Protein AF-A0A955WCS5-F1 (afdb_monomer_lite)

Secondary structure (DSSP, 8-state):
-EEEEEEETTS-SEE-SSSS-EE-SSSEEEEEEEEE--TTS---EEEEEETTEEEEEEE-GGGS-S-TT---GGGGEEEEEEEEEE---SSEEEEEEEESPPPPP--TT-SSSPPP-PPPPPPTTHHHHSTT----EEPPPEEEESSSSSS-----PPPP-

Sequence (161 aa):
FVWIEVCDEAGTNCRNPSKTPLTITTDNVQVNVYVAAPPWVPVDELRVRLGGEIVARIDLTGSNPADPFSTSMGDVVRYEMTVNVTGVMADSFVTAEAGFVLPTLVDANANGVIDPVALPTAPEPFTSLVRGASPIGFVNPVFLDRDGNAQYDPPGMPLPL

pLDDT: mean 90.02, std 9.56, range [37.25, 98.25]

Foldseek 3Di:
DKFKWKAEPVNPFIDGFDQFADEYAAQKIKIWMWAFAQLQADWQWKFKDKQRHTQDIDGQNVQRDPDNPDPDPVNGTRDTDIDMGGRNPAKIKMKMKIFDDDDDFDPPVPPPDTDDDDDDDDDPPNCVVDPPDTDMDIGHIHIYHHVRPRHGDRPDDDDDD

Radius of gyration: 17.91 Å; chains: 1; bounding box: 39×48×45 Å

Structure (mmCIF, N/CA/C/O backbone):
data_AF-A0A955WCS5-F1
#
_entry.id   AF-A0A955WCS5-F1
#
loop_
_atom_site.group_PDB
_atom_site.id
_atom_site.type_symbol
_atom_site.label_atom_id
_atom_site.label_alt_id
_atom_site.label_comp_id
_atom_site.label_asym_id
_atom_site.label_entity_id
_atom_site.label_seq_id
_atom_site.pdbx_PDB_ins_code
_atom_site.Cartn_x
_atom_site.Cartn_y
_atom_site.Cartn_z
_atom_site.occupancy
_atom_site.B_iso_or_equiv
_atom_site.auth_seq_id
_atom_site.auth_comp_id
_atom_site.auth_asym_id
_atom_site.auth_atom_id
_atom_site.pdbx_PDB_model_num
ATOM 1 N N . PHE A 1 1 ? 8.499 4.930 -1.627 1.00 83.31 1 PHE A N 1
ATOM 2 C CA . PHE A 1 1 ? 8.128 3.600 -2.131 1.00 83.31 1 PHE A CA 1
ATOM 3 C C . PHE A 1 1 ? 6.661 3.387 -1.856 1.00 83.31 1 PHE A C 1
ATOM 5 O O . PHE A 1 1 ? 5.884 3.628 -2.758 1.00 83.31 1 PHE A O 1
ATOM 12 N N . VAL A 1 2 ? 6.254 3.109 -0.621 1.00 95.75 2 VAL A N 1
ATOM 13 C CA . VAL A 1 2 ? 4.844 3.136 -0.218 1.00 95.75 2 VAL A CA 1
ATOM 14 C C . VAL A 1 2 ? 4.742 3.727 1.188 1.00 95.75 2 VAL A C 1
ATOM 16 O O . VAL A 1 2 ? 5.656 3.546 1.990 1.00 95.75 2 VAL A O 1
ATOM 19 N N . TRP A 1 3 ? 3.673 4.468 1.449 1.00 96.19 3 TRP A N 1
ATOM 20 C CA . TRP A 1 3 ? 3.276 5.009 2.744 1.00 96.19 3 TRP A CA 1
ATOM 21 C C . TRP A 1 3 ? 1.783 4.798 2.911 1.00 96.19 3 TRP A C 1
ATOM 23 O O . TRP A 1 3 ? 1.038 4.850 1.931 1.00 96.19 3 TRP A O 1
ATOM 33 N N . ILE A 1 4 ? 1.371 4.573 4.154 1.00 97.81 4 ILE A N 1
ATOM 34 C CA . ILE A 1 4 ? -0.037 4.487 4.505 1.00 97.81 4 ILE A CA 1
ATOM 35 C C . ILE A 1 4 ? -0.350 5.367 5.705 1.00 97.81 4 ILE A C 1
ATOM 37 O O . ILE A 1 4 ? 0.469 5.557 6.609 1.00 97.81 4 ILE A O 1
ATOM 41 N N . GLU A 1 5 ? -1.575 5.849 5.714 1.00 98.19 5 GLU A N 1
ATOM 42 C CA . GLU A 1 5 ? -2.285 6.326 6.884 1.00 98.19 5 GLU A CA 1
ATOM 43 C C . GLU A 1 5 ? -3.628 5.604 6.889 1.00 98.19 5 GLU A C 1
ATOM 45 O O . GLU A 1 5 ? -4.280 5.497 5.853 1.00 98.19 5 GLU A O 1
ATOM 50 N N . VAL A 1 6 ? -4.017 5.058 8.035 1.00 98.25 6 VAL A N 1
ATOM 51 C CA . VAL A 1 6 ? -5.316 4.400 8.175 1.00 98.25 6 VAL A CA 1
ATOM 52 C C . VAL A 1 6 ? -6.201 5.281 9.026 1.00 98.25 6 VAL A C 1
ATOM 54 O O . VAL A 1 6 ? -5.772 5.738 10.084 1.00 98.25 6 VAL A O 1
ATOM 57 N N . CYS A 1 7 ? -7.421 5.501 8.568 1.00 98.25 7 CYS A N 1
ATOM 58 C CA . CYS A 1 7 ? -8.447 6.244 9.267 1.00 98.25 7 CYS A CA 1
ATOM 59 C C . CYS A 1 7 ? -9.654 5.355 9.562 1.00 98.25 7 CYS A C 1
ATOM 61 O O . CYS A 1 7 ? -9.894 4.353 8.881 1.00 98.25 7 CYS A O 1
ATOM 63 N N . ASP A 1 8 ? -10.433 5.745 10.565 1.00 96.62 8 ASP A N 1
ATOM 64 C CA . ASP A 1 8 ? -11.784 5.226 10.753 1.00 96.62 8 ASP A CA 1
ATOM 65 C C . ASP A 1 8 ? -12.666 5.465 9.511 1.00 96.62 8 ASP A C 1
ATOM 67 O O . ASP A 1 8 ? -12.321 6.227 8.606 1.00 96.62 8 ASP A O 1
ATOM 71 N N . GLU A 1 9 ? -13.827 4.812 9.447 1.00 95.12 9 GLU A N 1
ATOM 72 C CA . GLU A 1 9 ? -14.753 4.930 8.310 1.00 95.12 9 GLU A CA 1
ATOM 73 C C . GLU A 1 9 ? -15.167 6.381 8.006 1.00 95.12 9 GLU A C 1
ATOM 75 O O . GLU A 1 9 ? -15.422 6.721 6.850 1.00 95.12 9 GLU A O 1
ATOM 80 N N . ALA A 1 10 ? -15.195 7.243 9.026 1.00 93.25 10 ALA A N 1
ATOM 81 C CA . ALA A 1 10 ? -15.513 8.661 8.889 1.00 93.25 10 ALA A CA 1
ATOM 82 C C . ALA A 1 10 ? -14.338 9.516 8.368 1.00 93.25 10 ALA A C 1
ATOM 84 O O . ALA A 1 10 ? -14.557 10.670 7.997 1.00 93.25 10 ALA A O 1
ATOM 85 N N . GLY A 1 11 ? -13.109 8.988 8.351 1.00 93.31 11 GLY A N 1
ATOM 86 C CA . GLY A 1 11 ? -11.902 9.727 7.967 1.00 93.31 11 GLY A CA 1
ATOM 87 C C . GLY A 1 11 ? -11.463 10.776 8.996 1.00 93.31 11 GLY A C 1
ATOM 88 O O . GLY A 1 11 ? -10.735 11.706 8.657 1.00 93.31 11 GLY A O 1
ATOM 89 N N . THR A 1 12 ? -11.935 10.678 10.241 1.00 93.62 12 THR A N 1
ATOM 90 C CA . THR A 1 12 ? -11.721 11.695 11.287 1.00 93.62 12 THR A CA 1
ATOM 91 C C . THR A 1 12 ? -10.659 11.308 12.305 1.00 93.62 12 THR A C 1
ATOM 93 O O . THR A 1 12 ? -10.017 12.186 12.887 1.00 93.62 12 THR A O 1
ATOM 96 N N . ASN A 1 13 ? -10.444 10.009 12.515 1.00 95.44 13 ASN A N 1
ATOM 97 C CA . ASN A 1 13 ? -9.415 9.493 13.407 1.00 95.44 13 ASN A CA 1
ATOM 98 C C . ASN A 1 13 ? -8.424 8.663 12.599 1.00 95.44 13 ASN A C 1
ATOM 100 O O . ASN A 1 13 ? -8.730 7.539 12.214 1.00 95.44 13 ASN A O 1
ATOM 104 N N . CYS A 1 14 ? -7.240 9.224 12.361 1.00 97.38 14 CYS A N 1
ATOM 105 C CA . CYS A 1 14 ? -6.214 8.623 11.519 1.00 97.38 14 CYS A CA 1
ATOM 106 C C . CYS A 1 14 ? -4.953 8.256 12.308 1.00 97.38 14 CYS A C 1
ATOM 108 O O . CYS A 1 14 ? -4.625 8.864 13.337 1.00 97.38 14 CYS A O 1
ATOM 110 N N . ARG A 1 15 ? -4.230 7.244 11.827 1.00 97.50 15 ARG A N 1
ATOM 111 C CA . ARG A 1 15 ? -2.950 6.789 12.371 1.00 97.50 15 ARG A CA 1
ATOM 112 C C . ARG A 1 15 ? -1.988 6.405 11.255 1.00 97.50 15 ARG A C 1
ATOM 114 O O . ARG A 1 15 ? -2.314 5.645 10.345 1.00 97.50 15 ARG A O 1
ATOM 121 N N . ASN A 1 16 ? -0.755 6.879 11.389 1.00 97.38 16 ASN A N 1
ATOM 122 C CA . ASN A 1 16 ? 0.390 6.334 10.671 1.00 97.38 16 ASN A CA 1
ATOM 123 C C . ASN A 1 16 ? 0.914 5.071 11.376 1.00 97.38 16 ASN A C 1
ATOM 125 O O . ASN A 1 16 ? 0.579 4.832 12.543 1.00 97.38 16 ASN A O 1
ATOM 129 N N . PRO A 1 17 ? 1.778 4.283 10.706 1.00 97.00 17 PRO A N 1
ATOM 130 C CA . PRO A 1 17 ? 2.413 3.124 11.314 1.00 97.00 17 PRO A CA 1
ATOM 131 C C . PRO A 1 17 ? 3.070 3.454 12.652 1.00 97.00 17 PRO A C 1
ATOM 133 O O . PRO A 1 17 ? 3.950 4.313 12.745 1.00 97.00 17 PRO A O 1
ATOM 136 N N . SER A 1 18 ? 2.628 2.776 13.706 1.00 94.88 18 SER A N 1
ATOM 137 C CA . SER A 1 18 ? 3.112 2.985 15.068 1.00 94.88 18 SER A CA 1
ATOM 138 C C . SER A 1 18 ? 2.730 1.801 15.960 1.00 94.88 18 SER A C 1
ATOM 140 O O . SER A 1 18 ? 2.046 0.881 15.524 1.00 94.88 18 SER A O 1
ATOM 142 N N . LYS A 1 19 ? 3.167 1.823 17.224 1.00 92.50 19 LYS A N 1
ATOM 143 C CA . LYS A 1 19 ? 2.737 0.844 18.237 1.00 92.50 19 LYS A CA 1
ATOM 144 C C . LYS A 1 19 ? 1.387 1.182 18.876 1.00 92.50 19 LYS A C 1
ATOM 146 O O . LYS A 1 19 ? 0.877 0.373 19.639 1.00 92.50 19 LYS A O 1
ATOM 151 N N . THR A 1 20 ? 0.846 2.369 18.617 1.00 95.56 20 THR A N 1
ATOM 152 C CA . THR A 1 20 ? -0.435 2.803 19.173 1.00 95.56 20 THR A CA 1
ATOM 153 C C . THR A 1 20 ? -1.544 2.385 18.211 1.00 95.56 20 THR A C 1
ATOM 155 O O . THR A 1 20 ? -1.525 2.855 17.067 1.00 95.56 20 THR A O 1
ATOM 158 N N . PRO A 1 21 ? -2.491 1.529 18.630 1.00 96.75 21 PRO A N 1
ATOM 159 C CA . PRO A 1 21 ? -3.564 1.091 17.753 1.00 96.75 21 PRO A CA 1
ATOM 160 C C . PRO A 1 21 ? -4.545 2.227 17.440 1.00 96.75 21 PRO A C 1
ATOM 162 O O . PRO A 1 21 ? -4.681 3.207 18.183 1.00 96.75 21 PRO A O 1
ATOM 165 N N . LEU A 1 22 ? -5.214 2.097 16.299 1.00 97.44 22 LEU A N 1
ATOM 166 C CA . LEU A 1 22 ? -6.371 2.889 15.917 1.00 97.44 22 LEU A CA 1
ATOM 167 C C . LEU A 1 22 ? -7.628 2.178 16.421 1.00 97.44 22 LEU A C 1
ATOM 169 O O . LEU A 1 22 ? -7.992 1.135 15.886 1.00 97.44 22 LEU A O 1
ATOM 173 N N . THR A 1 23 ? -8.299 2.758 17.413 1.00 96.56 23 THR A N 1
ATOM 174 C CA . THR A 1 23 ? -9.621 2.285 17.832 1.00 96.56 23 THR A CA 1
ATOM 175 C C . THR A 1 23 ? -10.648 2.567 16.739 1.00 96.56 23 THR A C 1
ATOM 177 O O . THR A 1 23 ? -10.802 3.717 16.310 1.00 96.56 23 THR A O 1
ATOM 180 N N . ILE A 1 24 ? -11.358 1.525 16.314 1.00 96.12 24 ILE A N 1
ATOM 181 C CA . ILE A 1 24 ? -12.405 1.575 15.289 1.00 96.12 24 ILE A CA 1
ATOM 182 C C . ILE A 1 24 ? -13.721 1.034 15.852 1.00 96.12 24 ILE A C 1
ATOM 184 O O . ILE A 1 24 ? -13.743 0.113 16.663 1.00 96.12 24 ILE A O 1
ATOM 188 N N . THR A 1 25 ? -14.840 1.614 15.427 1.00 94.19 25 THR A N 1
ATOM 189 C CA . THR A 1 25 ? -16.180 1.248 15.925 1.00 94.19 25 THR A CA 1
ATOM 190 C C . THR A 1 25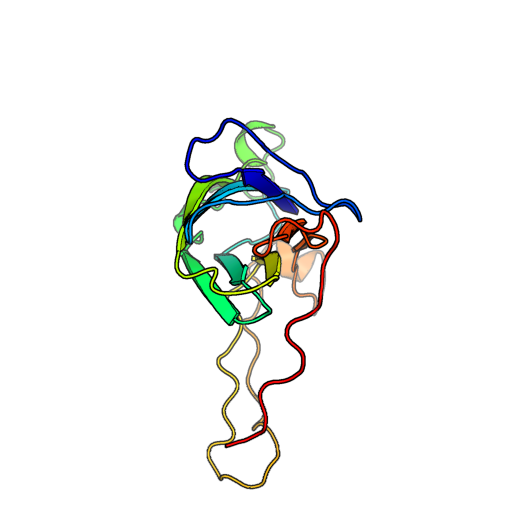 ? -17.036 0.531 14.886 1.00 94.19 25 THR A C 1
ATOM 192 O O . THR A 1 25 ? -18.100 0.008 15.223 1.00 94.19 25 THR A O 1
ATOM 195 N N . THR A 1 26 ? -16.575 0.487 13.638 1.00 95.00 26 THR A N 1
ATOM 196 C CA . THR A 1 26 ? -17.233 -0.183 12.516 1.00 95.00 26 THR A CA 1
ATOM 197 C C . THR A 1 26 ? -16.295 -1.216 11.904 1.00 95.00 26 THR A C 1
ATOM 199 O O . THR A 1 26 ? -15.122 -1.302 12.266 1.00 95.00 26 THR A O 1
ATOM 202 N N . ASP A 1 27 ? -16.814 -2.015 10.976 1.00 96.06 27 ASP A N 1
ATOM 203 C CA . ASP A 1 27 ? -16.035 -3.064 10.309 1.00 96.06 27 ASP A CA 1
ATOM 204 C C . ASP A 1 27 ? -15.254 -2.522 9.098 1.00 96.06 27 ASP A C 1
ATOM 206 O O . ASP A 1 27 ? -14.702 -3.300 8.318 1.00 96.06 27 ASP A O 1
ATOM 210 N N . ASN A 1 28 ? -15.220 -1.195 8.927 1.00 96.38 28 ASN A N 1
ATOM 211 C CA . ASN A 1 28 ? -14.655 -0.511 7.773 1.00 96.38 28 ASN A CA 1
ATOM 212 C C . ASN A 1 28 ? -13.573 0.484 8.202 1.00 96.38 28 ASN A C 1
ATOM 214 O O . ASN A 1 28 ? -13.726 1.223 9.175 1.00 96.38 28 ASN A O 1
ATOM 218 N N . VAL A 1 29 ? -12.497 0.553 7.423 1.00 97.88 29 VAL A N 1
ATOM 219 C CA . VAL A 1 29 ? -11.434 1.552 7.571 1.00 97.88 29 VAL A CA 1
ATOM 220 C C . VAL A 1 29 ? -11.042 2.116 6.213 1.00 97.88 29 VAL A C 1
ATOM 222 O O . VAL A 1 29 ? -11.147 1.447 5.181 1.00 97.88 29 VAL A O 1
ATOM 225 N N . GLN A 1 30 ? -10.565 3.355 6.213 1.00 98.19 30 GLN A N 1
ATOM 226 C CA . GLN A 1 30 ? -10.019 4.005 5.029 1.00 98.19 30 GLN A CA 1
ATOM 227 C C . GLN A 1 30 ? -8.496 3.944 5.082 1.00 98.19 30 GLN A C 1
ATOM 229 O O . GLN A 1 30 ? -7.892 4.342 6.073 1.00 98.19 30 GLN A O 1
ATOM 234 N N . VAL A 1 31 ? -7.858 3.458 4.023 1.00 98.12 31 VAL A N 1
ATOM 235 C CA . VAL A 1 31 ? -6.399 3.402 3.911 1.00 98.12 31 VAL A CA 1
ATOM 236 C C . VAL A 1 31 ? -5.962 4.422 2.871 1.00 98.12 31 VAL A C 1
ATOM 238 O O . VAL A 1 31 ? -6.084 4.189 1.670 1.00 98.12 31 VAL A O 1
ATOM 241 N N . ASN A 1 32 ? -5.444 5.557 3.325 1.00 97.88 32 ASN A N 1
ATOM 242 C CA . ASN A 1 32 ? -4.806 6.544 2.466 1.00 97.88 32 ASN A CA 1
ATOM 243 C C . ASN A 1 32 ? -3.440 5.999 2.057 1.00 97.88 32 ASN A C 1
ATOM 245 O O . ASN A 1 32 ? -2.570 5.804 2.907 1.00 97.88 32 ASN A O 1
ATOM 249 N N . VAL A 1 33 ? -3.257 5.726 0.766 1.00 97.00 33 VAL A N 1
ATOM 250 C CA . VAL A 1 33 ? -2.017 5.165 0.231 1.00 97.00 33 VAL A CA 1
ATOM 251 C C . VAL A 1 33 ? -1.314 6.185 -0.644 1.00 97.00 33 VAL A C 1
ATOM 253 O O . VAL A 1 33 ? -1.908 6.772 -1.547 1.00 97.00 33 VAL A O 1
ATOM 256 N N . TYR A 1 34 ? -0.012 6.316 -0.416 1.00 95.81 34 TYR A N 1
ATOM 257 C CA . TYR A 1 34 ? 0.884 7.105 -1.243 1.00 95.81 34 TYR A CA 1
ATOM 258 C C . TYR A 1 34 ? 2.043 6.229 -1.721 1.00 95.81 34 TYR A C 1
ATOM 260 O O . TYR A 1 34 ? 2.749 5.620 -0.917 1.00 95.81 34 TYR A O 1
ATOM 268 N N . VAL A 1 35 ? 2.249 6.151 -3.034 1.00 95.75 35 VAL A N 1
ATOM 269 C CA . VAL A 1 35 ? 3.334 5.392 -3.665 1.00 95.75 35 VAL A CA 1
ATOM 270 C C . VAL A 1 35 ? 4.219 6.361 -4.427 1.00 95.75 35 VAL A C 1
ATOM 272 O O . VAL A 1 35 ? 3.746 7.131 -5.262 1.00 95.75 35 VAL A O 1
ATOM 275 N N . ALA A 1 36 ? 5.521 6.297 -4.167 1.00 94.25 36 ALA A N 1
ATOM 276 C CA . ALA A 1 36 ? 6.495 7.134 -4.854 1.00 94.25 36 ALA A CA 1
ATOM 277 C C . ALA A 1 36 ? 7.820 6.399 -5.048 1.00 94.25 36 ALA A C 1
ATOM 279 O O . ALA A 1 36 ? 8.305 5.746 -4.123 1.00 94.25 36 ALA A O 1
ATOM 280 N N . ALA A 1 37 ? 8.425 6.502 -6.221 1.00 9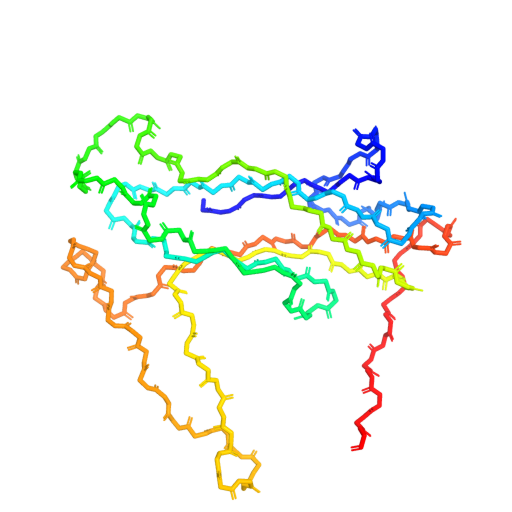4.25 37 ALA A N 1
ATOM 281 C CA . ALA A 1 37 ? 9.691 5.858 -6.547 1.00 94.25 37 ALA A CA 1
ATOM 282 C C . ALA A 1 37 ? 10.438 6.684 -7.605 1.00 94.25 37 ALA A C 1
ATOM 284 O O . ALA A 1 37 ? 9.794 7.403 -8.366 1.00 94.25 37 ALA A O 1
ATOM 285 N N . PRO A 1 38 ? 11.777 6.603 -7.693 1.00 92.50 38 PRO A N 1
ATOM 286 C CA . PRO A 1 38 ? 12.505 7.202 -8.810 1.00 92.50 38 PRO A CA 1
ATOM 287 C C . PRO A 1 38 ? 11.980 6.710 -10.178 1.00 92.50 38 PRO A C 1
ATOM 289 O O . PRO A 1 38 ? 11.524 5.568 -10.260 1.00 92.50 38 PRO A O 1
ATOM 292 N N . PRO A 1 39 ? 12.058 7.514 -11.258 1.00 92.50 39 PRO A N 1
ATOM 293 C CA . PRO A 1 39 ? 11.573 7.133 -12.596 1.00 92.50 39 PRO A CA 1
ATOM 294 C C . PRO A 1 39 ? 12.134 5.824 -13.157 1.00 92.50 39 PRO A C 1
ATOM 296 O O . PRO A 1 39 ? 11.419 5.092 -13.829 1.00 92.50 39 PRO A O 1
ATOM 299 N N . TRP A 1 40 ? 13.374 5.477 -12.818 1.00 90.62 40 TRP A N 1
ATOM 300 C CA . TRP A 1 40 ? 14.021 4.236 -13.253 1.00 90.62 40 TRP A CA 1
ATOM 301 C C . TRP A 1 40 ? 13.652 3.000 -12.413 1.00 90.62 40 TRP A C 1
ATOM 303 O O . TRP A 1 40 ? 14.090 1.898 -12.741 1.00 90.62 40 TRP A O 1
ATOM 313 N N . VAL A 1 41 ? 12.901 3.157 -11.316 1.00 92.56 41 VAL A N 1
ATOM 314 C CA . VAL A 1 41 ? 12.466 2.041 -10.463 1.00 92.56 41 VAL A CA 1
ATOM 315 C C . VAL A 1 41 ? 11.060 1.597 -10.883 1.00 92.56 41 VAL A C 1
ATOM 317 O O . VAL A 1 41 ? 10.127 2.393 -10.750 1.00 92.56 41 VAL A O 1
ATOM 320 N N . PRO A 1 42 ? 10.880 0.342 -11.332 1.00 90.94 42 PRO A N 1
ATOM 321 C CA . PRO A 1 42 ? 9.577 -0.171 -11.735 1.00 90.94 42 PRO A CA 1
ATOM 322 C C . PRO A 1 42 ? 8.678 -0.400 -10.519 1.00 90.94 42 PRO A C 1
ATOM 324 O O . PRO A 1 42 ? 9.110 -0.970 -9.510 1.00 90.94 42 PRO A O 1
ATOM 327 N N . VAL A 1 43 ? 7.419 0.024 -10.628 1.00 93.38 43 VAL A N 1
ATOM 328 C CA . VAL A 1 43 ? 6.362 -0.276 -9.658 1.00 93.38 43 VAL A CA 1
ATOM 329 C C . VAL A 1 43 ? 5.107 -0.666 -10.430 1.00 93.38 43 VAL A C 1
ATOM 331 O O . VAL A 1 43 ? 4.458 0.185 -11.026 1.00 93.38 43 VAL A O 1
ATOM 334 N N . ASP A 1 44 ? 4.765 -1.950 -10.412 1.00 92.81 44 ASP A N 1
ATOM 335 C CA . ASP A 1 44 ? 3.686 -2.502 -11.241 1.00 92.81 44 ASP A CA 1
ATOM 336 C C . ASP A 1 44 ? 2.432 -2.823 -10.429 1.00 92.81 44 ASP A C 1
ATOM 338 O O . ASP A 1 44 ? 1.343 -2.927 -10.978 1.00 92.81 44 ASP A O 1
ATOM 342 N N . GLU A 1 45 ? 2.565 -2.995 -9.116 1.00 94.50 45 GLU A N 1
ATOM 343 C CA . GLU A 1 45 ? 1.478 -3.443 -8.262 1.00 94.50 45 GLU A CA 1
ATOM 344 C C . GLU A 1 45 ? 1.600 -2.895 -6.841 1.00 94.50 45 GLU A C 1
ATOM 346 O O . GLU A 1 45 ? 2.652 -3.000 -6.201 1.00 94.50 45 GLU A O 1
ATOM 351 N N . LEU A 1 46 ? 0.474 -2.409 -6.323 1.00 96.56 46 LEU A N 1
ATOM 352 C CA . LEU A 1 46 ? 0.244 -2.140 -4.909 1.00 96.56 46 LEU A CA 1
ATOM 353 C C . LEU A 1 46 ? -0.664 -3.229 -4.321 1.00 96.56 46 LEU A C 1
ATOM 355 O O . LEU A 1 46 ? -1.719 -3.545 -4.870 1.00 96.56 46 LEU A O 1
ATOM 359 N N . ARG A 1 47 ? -0.273 -3.778 -3.173 1.00 96.75 47 ARG A N 1
ATOM 360 C CA . ARG A 1 47 ? -1.068 -4.703 -2.362 1.00 96.75 47 ARG A CA 1
ATOM 361 C C . ARG A 1 47 ? -1.333 -4.074 -1.004 1.00 96.75 47 ARG A C 1
ATOM 363 O O . ARG A 1 47 ? -0.388 -3.673 -0.331 1.00 96.75 47 ARG A O 1
ATOM 370 N N . VAL A 1 48 ? -2.592 -4.039 -0.584 1.00 97.06 48 VAL A N 1
ATOM 371 C CA . VAL A 1 48 ? -2.986 -3.706 0.794 1.00 97.06 48 VAL A CA 1
ATOM 372 C C . VAL A 1 48 ? -3.427 -4.989 1.477 1.00 97.06 48 VAL A C 1
ATOM 374 O O . VAL A 1 48 ? -4.155 -5.790 0.883 1.00 97.06 48 VAL A O 1
ATOM 377 N N . ARG A 1 49 ? -2.974 -5.194 2.713 1.00 95.62 49 ARG A N 1
ATOM 378 C CA . ARG A 1 49 ? -3.288 -6.378 3.507 1.00 95.62 49 ARG A CA 1
ATOM 379 C C . ARG A 1 49 ? -4.009 -6.021 4.793 1.00 95.62 49 ARG A C 1
ATOM 381 O O . ARG A 1 49 ? -3.669 -5.018 5.412 1.00 95.62 49 ARG A O 1
ATOM 388 N N . LEU A 1 50 ? -4.923 -6.890 5.209 1.00 95.31 50 LEU A N 1
ATOM 389 C CA . LEU A 1 50 ? -5.571 -6.885 6.518 1.00 95.31 50 LEU A CA 1
ATOM 390 C C . LEU A 1 50 ? -5.256 -8.215 7.204 1.00 95.31 50 LEU A C 1
ATOM 392 O O . LEU A 1 50 ? -5.532 -9.274 6.646 1.00 95.31 50 LEU A O 1
ATOM 396 N N . GLY A 1 51 ? -4.619 -8.182 8.374 1.00 91.94 51 GLY A N 1
ATOM 397 C CA . GLY A 1 51 ? -4.264 -9.402 9.114 1.00 91.94 51 GLY A CA 1
ATOM 398 C C . GLY A 1 51 ? -3.349 -10.365 8.339 1.00 91.94 51 GLY A C 1
ATOM 399 O O . GLY A 1 51 ? -3.273 -11.545 8.662 1.00 91.94 51 GLY A O 1
ATOM 400 N N . GLY A 1 52 ? -2.668 -9.877 7.295 1.00 89.62 52 GLY A N 1
ATOM 401 C CA . GLY A 1 52 ? -1.826 -10.666 6.388 1.00 89.62 52 GLY A CA 1
ATOM 402 C C . GLY A 1 52 ? -2.499 -11.095 5.076 1.00 89.62 52 GLY A C 1
ATOM 403 O O . GLY A 1 52 ? -1.789 -11.376 4.104 1.00 89.62 52 GLY A O 1
ATOM 404 N N . GLU A 1 53 ? -3.828 -11.068 4.988 1.00 90.88 53 GLU A N 1
ATOM 405 C CA . GLU A 1 53 ? -4.572 -11.376 3.762 1.00 90.88 53 GLU A CA 1
ATOM 406 C C . GLU A 1 53 ? -4.609 -10.169 2.819 1.00 90.88 53 GLU A C 1
ATOM 408 O O . GLU A 1 53 ? -4.728 -9.035 3.271 1.00 90.88 53 GLU A O 1
ATOM 413 N N . ILE A 1 54 ? -4.498 -10.391 1.505 1.00 93.25 54 ILE A N 1
ATOM 414 C CA . ILE A 1 54 ? -4.573 -9.315 0.506 1.00 93.25 54 ILE A CA 1
ATOM 415 C C . ILE A 1 54 ? -6.035 -8.892 0.339 1.00 93.25 54 ILE A C 1
ATOM 417 O O . ILE A 1 54 ? -6.824 -9.630 -0.241 1.00 93.25 54 ILE A O 1
ATOM 421 N N . VAL A 1 55 ? -6.363 -7.678 0.780 1.00 95.19 55 VAL A N 1
ATOM 422 C CA . VAL A 1 55 ? -7.709 -7.086 0.659 1.00 95.19 55 VAL A CA 1
ATOM 423 C C . VAL A 1 55 ? -7.843 -6.148 -0.537 1.00 95.19 55 VAL A C 1
ATOM 425 O O . VAL A 1 55 ? -8.949 -5.902 -1.007 1.00 95.19 55 VAL A O 1
ATOM 428 N N . ALA A 1 56 ? -6.726 -5.643 -1.066 1.00 95.50 56 ALA A N 1
ATOM 429 C CA . ALA A 1 56 ? -6.718 -4.891 -2.313 1.00 95.50 56 ALA A CA 1
ATOM 430 C C . ALA A 1 56 ? -5.455 -5.176 -3.123 1.00 95.50 56 ALA A C 1
ATOM 432 O O . ALA A 1 56 ? -4.353 -5.260 -2.575 1.00 95.50 56 ALA A O 1
ATOM 433 N N . ARG A 1 57 ? -5.631 -5.274 -4.441 1.00 96.00 57 ARG A N 1
ATOM 434 C CA . ARG A 1 57 ? -4.565 -5.360 -5.439 1.00 96.00 57 ARG A CA 1
ATOM 435 C C . ARG A 1 57 ? -4.840 -4.303 -6.500 1.00 96.00 57 ARG A C 1
ATOM 437 O O . ARG A 1 57 ? -5.894 -4.337 -7.129 1.00 96.00 57 ARG A O 1
ATOM 444 N N . ILE A 1 58 ? -3.918 -3.364 -6.659 1.00 95.69 58 ILE A N 1
ATOM 445 C CA . ILE A 1 58 ? -4.024 -2.257 -7.608 1.00 95.69 58 ILE A CA 1
ATOM 446 C C . ILE A 1 58 ? -2.900 -2.389 -8.631 1.00 95.69 58 ILE A C 1
ATOM 448 O O . ILE A 1 58 ? -1.729 -2.441 -8.257 1.00 95.69 58 ILE A O 1
ATOM 452 N N . ASP A 1 59 ? -3.278 -2.442 -9.906 1.00 94.56 59 ASP A N 1
ATOM 453 C CA . ASP A 1 59 ? -2.355 -2.401 -11.040 1.00 94.56 59 ASP A CA 1
ATOM 454 C C . ASP A 1 59 ? -1.831 -0.969 -11.223 1.00 94.56 59 ASP A C 1
ATOM 456 O O . ASP A 1 59 ? -2.606 -0.024 -11.378 1.00 94.56 59 ASP A O 1
ATOM 460 N N . LEU A 1 60 ? -0.509 -0.822 -11.166 1.00 93.56 60 LEU A N 1
ATOM 461 C CA . LEU A 1 60 ? 0.219 0.437 -11.317 1.00 93.56 60 LEU A CA 1
ATOM 462 C C . LEU A 1 60 ? 1.092 0.461 -12.578 1.00 93.56 60 LEU A C 1
ATOM 464 O O . LEU A 1 60 ? 1.834 1.422 -12.776 1.00 93.56 60 LEU A O 1
ATOM 468 N N . THR A 1 61 ? 0.997 -0.541 -13.457 1.00 90.31 61 THR A N 1
ATOM 469 C CA . THR A 1 61 ? 1.807 -0.610 -14.687 1.00 90.31 61 THR A CA 1
ATOM 470 C C . THR A 1 61 ? 1.678 0.653 -15.546 1.00 90.31 61 THR A C 1
ATOM 472 O O . THR A 1 61 ? 2.678 1.162 -16.052 1.00 90.31 61 THR A O 1
ATOM 475 N N . GLY A 1 62 ? 0.466 1.210 -15.649 1.00 88.00 62 GLY A N 1
ATOM 476 C CA . GLY A 1 62 ? 0.178 2.459 -16.365 1.00 88.00 62 GLY A CA 1
ATOM 477 C C . GLY A 1 62 ? 0.611 3.745 -15.648 1.00 88.00 62 GLY A C 1
ATOM 478 O O . GLY A 1 62 ? 0.551 4.817 -16.246 1.00 88.00 62 GLY A O 1
ATOM 479 N N . SER A 1 63 ? 1.048 3.652 -14.392 1.00 89.19 63 SER A N 1
ATOM 480 C CA . SER A 1 63 ? 1.500 4.788 -13.577 1.00 89.19 63 SER A CA 1
ATOM 481 C C . SER A 1 63 ? 3.015 5.006 -13.614 1.00 89.19 63 SER A C 1
ATOM 483 O O . SER A 1 63 ? 3.526 5.943 -12.991 1.00 89.19 63 SER A O 1
ATOM 485 N N . ASN A 1 64 ? 3.759 4.144 -14.311 1.00 87.94 64 ASN A N 1
ATOM 486 C CA . ASN A 1 64 ? 5.195 4.322 -14.495 1.00 87.94 64 ASN A CA 1
ATOM 487 C C . ASN A 1 64 ? 5.477 5.489 -15.472 1.00 87.94 64 ASN A C 1
ATOM 489 O O . ASN A 1 64 ? 4.808 5.597 -16.503 1.00 87.94 64 ASN A O 1
ATOM 493 N N . PRO A 1 65 ? 6.465 6.363 -15.196 1.00 89.69 65 PRO A N 1
ATOM 494 C CA . PRO A 1 65 ? 6.823 7.459 -16.084 1.00 89.69 65 PRO A CA 1
ATOM 495 C C . PRO A 1 65 ? 7.340 6.942 -17.414 1.00 89.69 65 PRO A C 1
ATOM 497 O O . PRO A 1 65 ? 8.079 5.961 -17.470 1.00 89.69 65 PRO A O 1
ATOM 500 N N . ALA A 1 66 ? 7.011 7.667 -18.480 1.00 89.06 66 ALA A N 1
ATOM 501 C CA . ALA A 1 66 ? 7.514 7.355 -19.810 1.00 89.06 66 ALA A CA 1
ATOM 502 C C . ALA A 1 66 ? 9.036 7.571 -19.927 1.00 89.06 66 ALA A C 1
ATOM 504 O O . ALA A 1 66 ? 9.700 6.825 -20.643 1.00 89.06 66 ALA A O 1
ATOM 505 N N . ASP A 1 67 ? 9.584 8.579 -19.235 1.00 90.12 67 ASP A N 1
ATOM 506 C CA . ASP A 1 67 ? 11.024 8.847 -19.186 1.00 90.12 67 ASP A CA 1
ATOM 507 C C . ASP A 1 67 ? 11.634 8.325 -17.871 1.00 90.12 67 ASP A C 1
ATOM 509 O O . ASP A 1 67 ? 11.458 8.948 -16.818 1.00 90.12 67 ASP A O 1
ATOM 513 N N . PRO A 1 68 ? 12.397 7.217 -17.905 1.00 87.88 68 PRO A N 1
ATOM 514 C CA . PRO A 1 68 ? 13.004 6.643 -16.710 1.00 87.88 68 PRO A CA 1
ATOM 515 C C . PRO A 1 68 ? 14.192 7.459 -16.170 1.00 87.88 68 PRO A C 1
ATOM 517 O O . PRO A 1 68 ? 14.685 7.162 -15.081 1.00 87.88 68 PRO A O 1
ATOM 520 N N . PHE A 1 69 ? 14.662 8.483 -16.888 1.00 89.88 69 PHE A N 1
ATOM 521 C CA . PHE A 1 69 ? 15.760 9.358 -16.460 1.00 89.88 69 PHE A CA 1
ATOM 522 C C . PHE A 1 69 ? 15.292 10.746 -16.019 1.00 89.88 69 PHE A C 1
ATOM 524 O O . PHE A 1 69 ? 16.130 11.606 -15.728 1.00 89.88 69 PHE A O 1
ATOM 531 N N . SER A 1 70 ? 13.977 10.968 -15.948 1.00 90.56 70 SER A N 1
ATOM 532 C CA . SER A 1 70 ? 13.427 12.246 -15.516 1.00 90.56 70 SER A CA 1
ATOM 533 C C . SER A 1 70 ? 13.963 12.661 -14.142 1.00 90.56 70 SER A C 1
ATOM 535 O O . SER A 1 70 ? 14.164 11.854 -13.232 1.00 90.56 70 SER A O 1
ATOM 537 N N . THR A 1 71 ? 14.183 13.962 -13.987 1.00 89.88 71 THR A N 1
ATOM 538 C CA . THR A 1 71 ? 14.556 14.606 -12.720 1.00 89.88 71 THR A CA 1
ATOM 539 C C . THR A 1 71 ? 13.395 15.396 -12.115 1.00 89.88 71 THR A C 1
ATOM 541 O O . THR A 1 71 ? 13.564 16.076 -11.101 1.00 89.88 71 THR A O 1
ATOM 544 N N . SER A 1 72 ? 12.208 15.318 -12.724 1.00 88.88 72 SER A N 1
ATOM 545 C CA . SER A 1 72 ? 11.003 15.992 -12.250 1.00 88.88 72 SER A CA 1
ATOM 546 C C . SER A 1 72 ? 10.466 15.335 -10.981 1.00 88.88 72 SER A C 1
ATOM 548 O O . SER A 1 72 ? 10.275 14.123 -10.924 1.00 88.88 72 SER A O 1
ATOM 550 N N . MET A 1 73 ? 10.123 16.152 -9.983 1.00 82.19 73 MET A N 1
ATOM 551 C CA . MET A 1 73 ? 9.438 15.684 -8.771 1.00 82.19 73 MET A CA 1
ATOM 552 C C . MET A 1 73 ? 8.059 15.079 -9.066 1.00 82.19 73 MET A C 1
ATOM 554 O O . MET A 1 73 ? 7.621 14.188 -8.342 1.00 82.19 73 MET A O 1
ATOM 558 N N . GLY A 1 74 ? 7.385 15.532 -10.130 1.00 82.69 74 GLY A N 1
ATOM 559 C CA . GLY A 1 74 ? 6.093 14.979 -10.548 1.00 82.69 74 GLY A CA 1
ATOM 560 C C . GLY A 1 74 ? 6.198 13.521 -10.997 1.00 82.69 74 GLY A C 1
ATOM 561 O O . GLY A 1 74 ? 5.308 12.731 -10.710 1.00 82.69 74 GLY A O 1
ATOM 562 N N . ASP A 1 75 ? 7.335 13.138 -11.581 1.00 85.50 75 ASP A N 1
ATOM 563 C CA . ASP A 1 75 ? 7.593 11.772 -12.046 1.00 85.50 75 ASP A CA 1
ATOM 564 C C . ASP A 1 75 ? 8.075 10.849 -10.921 1.00 85.50 75 ASP A C 1
ATOM 566 O O . ASP A 1 75 ? 8.457 9.707 -11.174 1.00 85.50 75 ASP A O 1
ATOM 570 N N . VAL A 1 76 ? 8.068 11.310 -9.669 1.00 91.69 76 VAL A N 1
ATOM 571 C CA . VAL A 1 76 ? 8.370 10.475 -8.499 1.00 91.69 76 VAL A CA 1
ATOM 572 C C . VAL A 1 76 ? 7.094 9.875 -7.914 1.00 91.69 76 VAL A C 1
ATOM 574 O O . VAL A 1 76 ? 7.119 8.742 -7.435 1.00 91.69 76 VAL A O 1
ATOM 577 N N . VAL A 1 77 ? 5.970 10.593 -7.968 1.00 92.19 77 VAL A N 1
ATOM 578 C CA . VAL A 1 77 ? 4.683 10.114 -7.446 1.00 92.19 77 VAL A CA 1
ATOM 579 C C . VAL A 1 77 ? 4.060 9.138 -8.440 1.00 92.19 77 VAL A C 1
ATOM 581 O O . VAL A 1 77 ? 3.933 9.438 -9.622 1.00 92.19 77 VAL A O 1
ATOM 584 N N . ARG A 1 78 ? 3.701 7.943 -7.968 1.00 90.00 78 ARG A N 1
ATOM 585 C CA . ARG A 1 78 ? 3.137 6.853 -8.785 1.00 90.00 78 ARG A CA 1
ATOM 586 C C . ARG A 1 78 ? 1.646 6.682 -8.545 1.00 90.00 78 ARG A C 1
ATOM 588 O O . ARG A 1 78 ? 0.900 6.339 -9.455 1.00 90.00 78 ARG A O 1
ATOM 595 N N . TYR A 1 79 ? 1.220 6.862 -7.302 1.00 93.00 79 TYR A N 1
ATOM 596 C CA . TYR A 1 79 ? -0.152 6.612 -6.900 1.00 93.00 79 TYR A CA 1
ATOM 597 C C . TYR A 1 79 ? -0.468 7.367 -5.617 1.00 93.00 79 TYR A C 1
ATOM 599 O O . TYR A 1 79 ? 0.338 7.371 -4.687 1.00 93.00 79 TYR A O 1
ATOM 607 N N . GLU A 1 80 ? -1.648 7.967 -5.567 1.00 95.06 80 GLU A N 1
ATOM 608 C CA . GLU A 1 80 ? -2.183 8.629 -4.385 1.00 95.06 80 GLU A CA 1
ATOM 609 C C . GLU A 1 80 ? -3.699 8.438 -4.385 1.00 95.06 80 GLU A C 1
ATOM 611 O O . GLU A 1 80 ? -4.397 8.957 -5.258 1.00 95.06 80 GLU A O 1
ATOM 616 N N . MET A 1 81 ? -4.203 7.615 -3.465 1.00 94.75 81 MET A N 1
ATOM 617 C CA . MET A 1 81 ? -5.635 7.323 -3.373 1.00 94.75 81 MET A CA 1
ATOM 618 C C . MET A 1 81 ? -6.000 6.710 -2.021 1.00 94.75 81 MET A C 1
ATOM 620 O O . MET A 1 81 ? -5.165 6.102 -1.350 1.00 94.75 81 MET A O 1
ATOM 624 N N . THR A 1 82 ? -7.279 6.803 -1.669 1.00 97.06 82 THR A N 1
ATOM 625 C CA . THR A 1 82 ? -7.877 6.100 -0.532 1.00 97.06 82 THR A CA 1
ATOM 626 C C . THR A 1 82 ? -8.438 4.747 -0.969 1.00 97.06 82 THR A C 1
ATOM 628 O O . THR A 1 82 ? -9.223 4.658 -1.913 1.00 97.06 82 THR A O 1
ATOM 631 N N . VAL A 1 83 ? -8.046 3.687 -0.266 1.00 96.56 83 VAL A N 1
ATOM 632 C CA . VAL A 1 83 ? -8.561 2.322 -0.421 1.00 96.56 83 VAL A CA 1
ATOM 633 C C . VAL A 1 83 ? -9.484 2.015 0.754 1.00 96.56 83 VAL A C 1
ATOM 635 O O . VAL A 1 83 ? -9.061 2.079 1.904 1.00 96.56 83 VAL A O 1
ATOM 638 N N . ASN A 1 84 ? -10.733 1.647 0.478 1.00 97.12 84 ASN A N 1
ATOM 639 C CA . ASN A 1 84 ? -11.669 1.223 1.519 1.00 97.12 84 ASN A CA 1
ATOM 640 C C . ASN A 1 84 ? -11.448 -0.258 1.839 1.00 97.12 84 ASN A C 1
ATOM 642 O O . ASN A 1 84 ? -11.561 -1.108 0.954 1.00 97.12 84 ASN A O 1
ATOM 646 N N . VAL A 1 85 ? -11.152 -0.559 3.100 1.00 96.50 85 VAL A N 1
ATOM 647 C CA . VAL A 1 85 ? -11.010 -1.924 3.615 1.00 96.50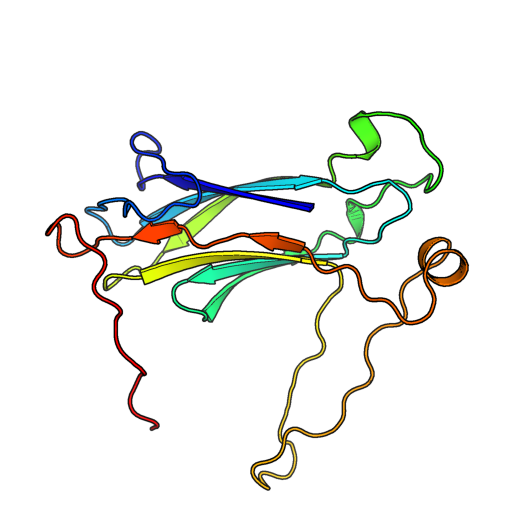 85 VAL A CA 1
ATOM 648 C C . VAL A 1 85 ? -12.216 -2.225 4.493 1.00 96.50 85 VAL A C 1
ATOM 650 O O . VAL A 1 85 ? -12.597 -1.413 5.330 1.00 96.50 85 VAL A O 1
ATOM 653 N N . THR A 1 86 ? -12.825 -3.389 4.287 1.00 95.62 86 THR A N 1
ATOM 654 C CA . THR A 1 86 ? -14.056 -3.817 4.970 1.00 95.62 86 THR A CA 1
ATOM 655 C C . THR A 1 86 ? -13.840 -5.173 5.635 1.00 95.62 86 THR A C 1
ATOM 657 O O . THR A 1 86 ? -12.898 -5.885 5.280 1.00 95.62 86 THR A O 1
ATOM 660 N N . GLY A 1 87 ? -14.706 -5.546 6.578 1.00 91.56 87 GLY A N 1
ATOM 661 C CA . GLY A 1 87 ? -14.652 -6.849 7.244 1.00 91.56 87 GLY A CA 1
ATOM 662 C C . GLY A 1 87 ? -13.616 -6.940 8.367 1.00 91.56 87 GLY A C 1
ATOM 663 O O . GLY A 1 87 ? -13.067 -8.014 8.612 1.00 91.56 87 GLY A O 1
ATOM 664 N N . VAL A 1 88 ? -13.332 -5.836 9.063 1.00 93.88 88 VAL A N 1
ATOM 665 C CA . VAL A 1 88 ? -12.468 -5.849 10.254 1.00 93.88 88 VAL A CA 1
ATOM 666 C C . VAL A 1 88 ? -13.253 -6.380 11.461 1.00 93.88 88 VAL A C 1
ATOM 668 O O . VAL A 1 88 ? -13.843 -5.623 12.225 1.00 93.88 88 VAL A O 1
ATOM 671 N N . MET A 1 89 ? -13.288 -7.707 11.608 1.00 91.19 89 MET A N 1
ATOM 672 C CA . MET A 1 89 ? -14.121 -8.402 12.609 1.00 91.19 89 MET A CA 1
ATOM 673 C C . MET A 1 89 ? -13.460 -8.575 13.983 1.00 91.19 89 MET A C 1
ATOM 675 O O . MET A 1 89 ? -14.127 -8.932 14.951 1.00 91.19 89 MET A O 1
ATOM 679 N N . ALA A 1 90 ? -12.151 -8.367 14.061 1.00 92.75 90 ALA A N 1
ATOM 680 C CA . ALA A 1 90 ? -11.347 -8.460 15.270 1.00 92.75 90 ALA A CA 1
ATOM 681 C C . ALA A 1 90 ? -10.178 -7.482 15.158 1.00 92.75 90 ALA A C 1
ATOM 683 O O . ALA A 1 90 ? -9.936 -6.914 14.085 1.00 92.75 90 ALA A O 1
ATOM 684 N N . ASP A 1 91 ? -9.444 -7.324 16.250 1.00 95.12 91 ASP A N 1
ATOM 685 C CA . ASP A 1 91 ? -8.153 -6.658 16.250 1.00 95.12 91 ASP A CA 1
ATOM 686 C C . ASP A 1 91 ? -7.281 -7.198 15.120 1.00 95.12 91 ASP A C 1
ATOM 688 O O . ASP A 1 91 ? -7.176 -8.404 14.873 1.00 95.12 91 ASP A O 1
ATOM 692 N N . SER A 1 92 ? -6.705 -6.279 14.361 1.00 94.94 92 SER A N 1
ATOM 693 C CA . SER A 1 92 ? -5.983 -6.625 13.144 1.00 94.94 92 SER A CA 1
ATOM 694 C C . SER A 1 92 ? -4.906 -5.595 12.856 1.00 94.94 92 SER A C 1
ATOM 696 O O . SER A 1 92 ? -4.657 -4.672 13.628 1.00 94.94 92 SER A O 1
ATOM 698 N N . PHE A 1 93 ? -4.226 -5.755 11.735 1.00 95.38 93 PHE A N 1
ATOM 699 C CA . PHE A 1 93 ? -3.260 -4.782 11.267 1.00 95.38 93 PHE A CA 1
ATOM 700 C C . PHE A 1 93 ? -3.377 -4.597 9.765 1.00 95.38 93 PHE A C 1
ATOM 702 O O . PHE A 1 93 ? -3.645 -5.544 9.023 1.00 95.38 93 PHE A O 1
ATOM 709 N N . VAL A 1 94 ? -3.127 -3.369 9.328 1.00 97.12 94 VAL A N 1
ATOM 710 C CA . VAL A 1 94 ? -3.040 -3.016 7.917 1.00 97.12 94 VAL A CA 1
ATOM 711 C C . VAL A 1 94 ? -1.581 -2.836 7.537 1.00 97.12 94 VAL A C 1
ATOM 713 O O . VAL A 1 94 ? -0.852 -2.093 8.196 1.00 97.12 94 VAL A O 1
ATOM 716 N N . THR A 1 95 ? -1.159 -3.486 6.458 1.00 97.00 95 THR A N 1
ATOM 717 C CA . THR A 1 95 ? 0.133 -3.238 5.804 1.00 97.00 95 THR A CA 1
ATOM 718 C C . THR A 1 95 ? -0.074 -2.996 4.318 1.00 97.00 95 THR A C 1
ATOM 720 O O . THR A 1 95 ? -1.116 -3.324 3.750 1.00 97.00 95 THR A O 1
ATOM 723 N N . ALA A 1 96 ? 0.932 -2.411 3.676 1.00 97.50 96 ALA A N 1
ATOM 724 C CA . ALA A 1 96 ? 0.949 -2.235 2.236 1.00 97.50 96 ALA A CA 1
ATOM 725 C C . ALA A 1 96 ? 2.324 -2.550 1.642 1.00 97.50 96 ALA A C 1
ATOM 727 O O . ALA A 1 96 ? 3.372 -2.308 2.247 1.00 97.50 96 ALA A O 1
ATOM 728 N N . GLU A 1 97 ? 2.294 -3.075 0.426 1.00 96.25 97 GLU A N 1
ATOM 729 C CA . GLU A 1 97 ? 3.452 -3.433 -0.381 1.00 96.25 97 GLU A CA 1
ATOM 730 C C . GLU A 1 97 ? 3.314 -2.800 -1.758 1.00 96.25 97 GLU A C 1
ATOM 732 O O . GLU A 1 97 ? 2.248 -2.891 -2.359 1.00 96.25 97 GLU A O 1
ATOM 737 N N . ALA A 1 98 ? 4.386 -2.226 -2.295 1.00 95.88 98 ALA A N 1
ATOM 738 C CA . ALA A 1 98 ? 4.418 -1.772 -3.684 1.00 95.88 98 ALA A CA 1
ATOM 739 C C . ALA A 1 98 ? 5.692 -2.261 -4.380 1.00 95.88 98 ALA A C 1
ATOM 741 O O . ALA A 1 98 ? 6.782 -2.171 -3.811 1.00 95.88 98 ALA A O 1
ATOM 742 N N . GLY A 1 99 ? 5.564 -2.784 -5.596 1.00 92.88 99 GLY A N 1
ATOM 743 C CA . GLY A 1 99 ? 6.677 -3.333 -6.378 1.00 92.88 99 GLY A CA 1
ATOM 744 C C . GLY A 1 99 ? 6.171 -4.026 -7.640 1.00 92.88 99 GLY A C 1
ATOM 745 O O . GLY A 1 99 ? 5.108 -3.675 -8.135 1.00 92.88 99 GLY A O 1
ATOM 746 N N . PHE A 1 100 ? 6.888 -5.020 -8.158 1.00 88.62 100 PHE A N 1
ATOM 747 C CA . PHE A 1 100 ? 6.387 -5.872 -9.255 1.00 88.62 100 PHE A CA 1
ATOM 748 C C . PHE A 1 100 ? 5.294 -6.807 -8.757 1.00 88.62 100 PHE A C 1
ATOM 750 O O . PHE A 1 100 ? 5.176 -7.110 -7.561 1.00 88.62 100 PHE A O 1
ATOM 757 N N . VAL A 1 101 ? 4.545 -7.311 -9.729 1.00 88.81 101 VAL A N 1
ATOM 758 C CA . VAL A 1 101 ? 3.596 -8.402 -9.552 1.00 88.81 101 VAL A CA 1
ATOM 759 C C . VAL A 1 101 ? 4.334 -9.617 -8.991 1.00 88.81 101 VAL A C 1
ATOM 761 O O . VAL A 1 101 ? 5.256 -10.149 -9.614 1.00 88.81 101 VAL A O 1
ATOM 764 N N . LEU A 1 102 ? 3.945 -10.055 -7.793 1.00 84.56 102 LEU A N 1
ATOM 765 C CA . LEU A 1 102 ? 4.483 -11.292 -7.234 1.00 84.56 102 LEU A CA 1
ATOM 766 C C . LEU A 1 102 ? 3.885 -12.498 -7.962 1.00 84.56 102 LEU A C 1
ATOM 768 O O . LEU A 1 102 ? 2.672 -12.529 -8.186 1.00 84.56 102 LEU A O 1
ATOM 772 N N . PRO A 1 103 ? 4.700 -13.514 -8.289 1.00 81.69 103 PRO A N 1
ATOM 773 C CA . PRO A 1 103 ? 4.176 -14.734 -8.870 1.00 81.69 103 PRO A CA 1
ATOM 774 C C . PRO A 1 103 ? 3.252 -15.450 -7.884 1.00 81.69 103 PRO A C 1
ATOM 776 O O . PRO A 1 103 ? 3.463 -15.435 -6.668 1.00 81.69 103 PRO A O 1
ATOM 779 N N . THR A 1 104 ? 2.235 -16.118 -8.418 1.00 80.56 104 THR A N 1
ATOM 780 C CA . THR A 1 104 ? 1.387 -17.003 -7.623 1.00 80.56 104 THR A CA 1
ATOM 781 C C . THR A 1 104 ? 2.203 -18.213 -7.180 1.00 80.56 104 THR A C 1
ATOM 783 O O . THR A 1 104 ? 2.740 -18.944 -8.009 1.00 80.56 104 THR A O 1
ATOM 786 N N . LEU A 1 105 ? 2.296 -18.413 -5.866 1.00 83.56 105 LEU A N 1
ATOM 787 C CA . LEU A 1 105 ? 2.918 -19.590 -5.272 1.00 83.56 105 LEU A CA 1
ATOM 788 C C . LEU A 1 105 ? 1.872 -20.700 -5.186 1.00 83.56 105 LEU A C 1
ATOM 790 O O . LEU A 1 105 ? 0.824 -20.510 -4.569 1.00 83.56 105 LEU A O 1
ATOM 794 N N . VAL A 1 106 ? 2.146 -21.837 -5.818 1.00 84.06 106 VAL A N 1
ATOM 795 C CA . VAL A 1 106 ? 1.252 -22.999 -5.842 1.00 84.06 106 VAL A CA 1
ATOM 796 C C . VAL A 1 106 ? 2.078 -24.237 -5.505 1.00 84.06 106 VAL A C 1
ATOM 798 O O . VAL A 1 106 ? 3.180 -24.403 -6.018 1.00 84.06 106 VAL A O 1
ATOM 801 N N . ASP A 1 107 ? 1.547 -25.091 -4.634 1.00 86.56 107 ASP A N 1
ATOM 802 C CA . ASP A 1 107 ? 1.988 -26.482 -4.495 1.00 86.56 107 ASP A CA 1
ATOM 803 C C . ASP A 1 107 ? 1.095 -27.327 -5.414 1.00 86.56 107 ASP A C 1
ATOM 805 O O . ASP A 1 107 ? 0.013 -27.776 -5.026 1.00 86.56 107 ASP A O 1
ATOM 809 N N . ALA A 1 108 ? 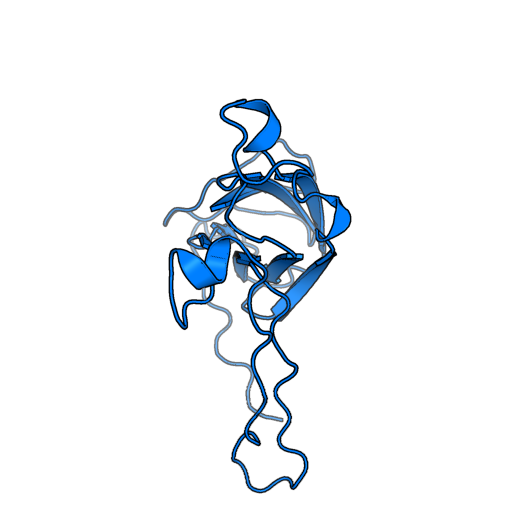1.476 -27.431 -6.690 1.00 86.50 108 ALA A N 1
ATOM 810 C CA . ALA A 1 108 ? 0.625 -28.023 -7.720 1.00 86.50 108 ALA A CA 1
ATOM 811 C C . ALA A 1 108 ? 0.568 -29.553 -7.615 1.00 86.50 108 ALA A C 1
ATOM 813 O O . ALA A 1 108 ? -0.352 -30.175 -8.148 1.00 86.50 108 ALA A O 1
ATOM 814 N N . ASN A 1 109 ? 1.546 -30.162 -6.941 1.00 88.25 109 ASN A N 1
ATOM 815 C CA . ASN A 1 109 ? 1.635 -31.606 -6.739 1.00 88.25 109 ASN A CA 1
ATOM 816 C C . ASN A 1 109 ? 1.270 -32.048 -5.305 1.00 88.25 109 ASN A C 1
ATOM 818 O O . ASN A 1 109 ? 1.311 -33.248 -5.025 1.00 88.25 109 ASN A O 1
ATOM 822 N N . ALA A 1 110 ? 0.853 -31.111 -4.445 1.00 87.75 110 ALA A N 1
ATOM 823 C CA . ALA A 1 110 ? 0.414 -31.326 -3.066 1.00 87.75 110 ALA A CA 1
ATOM 824 C C . ALA A 1 110 ? 1.440 -32.076 -2.195 1.00 87.75 110 ALA A C 1
ATOM 826 O O . ALA A 1 110 ? 1.066 -32.872 -1.326 1.00 87.75 110 ALA A O 1
ATOM 827 N N . ASN A 1 111 ? 2.736 -31.869 -2.437 1.00 91.75 111 ASN A N 1
ATOM 828 C CA . ASN A 1 111 ? 3.801 -32.546 -1.694 1.00 91.75 111 ASN A CA 1
ATOM 829 C C . ASN A 1 111 ? 4.230 -31.794 -0.418 1.00 91.75 111 ASN A C 1
ATOM 831 O O . ASN A 1 111 ? 5.147 -32.239 0.278 1.00 91.75 111 ASN A O 1
ATOM 835 N N . GLY A 1 112 ? 3.574 -30.674 -0.104 1.00 87.62 112 GLY A N 1
ATOM 836 C CA . GLY A 1 112 ? 3.870 -29.822 1.045 1.00 87.62 112 GLY A CA 1
ATOM 837 C C . GLY A 1 112 ? 5.022 -28.843 0.807 1.00 87.62 112 GLY A C 1
ATOM 838 O O . GLY A 1 112 ? 5.475 -28.193 1.751 1.00 87.62 112 GLY A O 1
ATOM 839 N N . VAL A 1 113 ? 5.509 -28.730 -0.430 1.00 87.75 113 VAL A N 1
ATOM 840 C CA . VAL A 1 113 ? 6.562 -27.810 -0.858 1.00 87.75 113 VAL A CA 1
ATOM 841 C C . VAL A 1 113 ? 6.024 -26.966 -2.007 1.00 87.75 113 VAL A C 1
ATOM 843 O O . VAL A 1 113 ? 5.511 -27.477 -2.993 1.00 87.75 113 VAL A O 1
ATOM 846 N N . ILE A 1 114 ? 6.169 -25.647 -1.894 1.00 85.62 114 ILE A N 1
ATOM 847 C CA . ILE A 1 114 ? 5.816 -24.732 -2.982 1.00 85.62 114 ILE A CA 1
ATOM 848 C C . ILE A 1 114 ? 6.706 -25.014 -4.197 1.00 85.62 114 ILE A C 1
ATOM 850 O O . ILE A 1 114 ? 7.936 -25.028 -4.077 1.00 85.62 114 ILE A O 1
ATOM 854 N N . ASP A 1 115 ? 6.088 -25.198 -5.366 1.00 85.69 115 ASP A N 1
ATOM 855 C CA . ASP A 1 115 ? 6.822 -25.441 -6.603 1.00 85.69 115 ASP A CA 1
ATOM 856 C C . ASP A 1 115 ? 7.637 -24.194 -7.011 1.00 85.69 115 ASP A C 1
ATOM 858 O O . ASP A 1 115 ? 7.192 -23.056 -6.808 1.00 85.69 115 ASP A O 1
ATOM 862 N N . PRO A 1 116 ? 8.837 -24.365 -7.603 1.00 79.31 116 PRO A N 1
ATOM 863 C CA . PRO A 1 116 ? 9.646 -23.239 -8.051 1.00 79.31 116 PRO A CA 1
ATOM 864 C C . PRO A 1 116 ? 8.895 -22.400 -9.084 1.00 79.31 116 PRO A C 1
ATOM 866 O O . PRO A 1 116 ? 8.395 -22.924 -10.079 1.00 79.31 116 PRO A O 1
ATOM 869 N N . VAL A 1 117 ? 8.889 -21.083 -8.893 1.00 79.06 117 VAL A N 1
ATOM 870 C CA . VAL A 1 117 ? 8.295 -20.142 -9.843 1.00 79.06 117 VAL A CA 1
ATOM 871 C C . VAL A 1 117 ? 9.347 -19.188 -10.395 1.00 79.06 117 VAL A C 1
ATOM 873 O O . VAL A 1 117 ? 10.268 -18.770 -9.690 1.00 79.06 117 VAL A O 1
ATOM 876 N N . ALA A 1 118 ? 9.218 -18.845 -11.676 1.00 74.31 118 ALA A N 1
ATOM 877 C CA . ALA A 1 118 ? 10.043 -17.815 -12.286 1.00 74.31 118 ALA A CA 1
ATOM 878 C C . ALA A 1 118 ? 9.590 -16.440 -11.781 1.00 74.31 118 ALA A C 1
ATOM 880 O O . ALA A 1 118 ? 8.426 -16.067 -11.930 1.00 74.31 118 ALA A O 1
ATOM 881 N N . LEU A 1 119 ? 10.516 -15.683 -11.192 1.00 72.44 119 LEU A N 1
ATOM 882 C CA . LEU A 1 119 ? 10.270 -14.281 -10.875 1.00 72.44 119 LEU A CA 1
ATOM 883 C C . LEU A 1 119 ? 10.237 -13.457 -12.170 1.00 72.44 119 LEU A C 1
ATOM 885 O O . LEU A 1 119 ? 11.007 -13.745 -13.095 1.00 72.44 119 LEU A O 1
ATOM 889 N N . PRO A 1 120 ? 9.382 -12.424 -12.248 1.00 72.88 120 PRO A N 1
ATOM 890 C CA . PRO A 1 120 ? 9.415 -11.500 -13.369 1.00 72.88 120 PRO A CA 1
ATOM 891 C C . PRO A 1 120 ? 10.797 -10.847 -13.465 1.00 72.88 120 PRO A C 1
ATOM 893 O O . PRO A 1 120 ? 11.417 -10.489 -12.462 1.00 72.88 120 PRO A O 1
ATOM 896 N N . THR A 1 121 ? 11.288 -10.700 -14.694 1.00 76.12 121 THR A N 1
ATOM 897 C CA . THR A 1 121 ? 12.508 -9.928 -14.943 1.00 76.12 121 THR A CA 1
ATOM 898 C C . THR A 1 121 ? 12.141 -8.451 -14.895 1.00 76.12 121 THR A C 1
ATOM 900 O O . THR A 1 121 ? 11.211 -8.035 -15.583 1.00 76.12 121 THR A O 1
ATOM 903 N N . ALA A 1 122 ? 12.845 -7.666 -14.080 1.00 79.06 122 ALA A N 1
ATOM 904 C CA . ALA A 1 122 ? 12.628 -6.225 -14.047 1.00 79.06 122 ALA A CA 1
ATOM 905 C C . ALA A 1 122 ? 12.952 -5.595 -15.425 1.00 79.06 122 ALA A C 1
ATOM 907 O O . ALA A 1 122 ? 13.829 -6.095 -16.132 1.00 79.06 122 ALA A O 1
ATOM 908 N N . PRO A 1 123 ? 12.251 -4.525 -15.836 1.00 83.81 123 PRO A N 1
ATOM 909 C CA . PRO A 1 123 ? 12.526 -3.840 -17.096 1.00 83.81 123 PRO A CA 1
ATOM 910 C C . PRO A 1 123 ? 13.832 -3.028 -17.052 1.00 83.81 123 PRO A C 1
ATOM 912 O O . PRO A 1 123 ? 14.323 -2.645 -15.989 1.00 83.81 123 PRO A O 1
ATOM 915 N N . GLU A 1 124 ? 14.373 -2.695 -18.224 1.00 83.75 124 GLU A N 1
ATOM 916 C CA . GLU A 1 124 ? 15.392 -1.644 -18.337 1.00 83.75 124 GLU A CA 1
ATOM 917 C C . GLU A 1 124 ? 14.777 -0.258 -18.035 1.00 83.75 124 GLU A C 1
ATOM 919 O O . GLU A 1 124 ? 13.603 -0.039 -18.340 1.00 83.75 124 GLU A O 1
ATOM 924 N N . PRO A 1 125 ? 15.539 0.697 -17.462 1.00 87.06 125 PRO A N 1
ATOM 925 C CA . PRO A 1 125 ? 16.969 0.623 -17.145 1.00 87.06 125 PRO A CA 1
ATOM 926 C C . PRO A 1 125 ? 17.286 -0.014 -15.779 1.00 87.06 125 PRO A C 1
ATOM 928 O O . PRO A 1 125 ? 18.439 -0.030 -15.354 1.00 87.06 125 PRO A O 1
ATOM 931 N N . PHE A 1 126 ? 16.291 -0.517 -15.044 1.00 88.12 126 PHE A N 1
ATOM 932 C CA . PHE A 1 126 ? 16.510 -1.006 -13.683 1.00 88.12 126 PHE A CA 1
ATOM 933 C C . PHE A 1 126 ? 17.528 -2.154 -13.631 1.00 88.12 126 PHE A C 1
ATOM 935 O O . PHE A 1 126 ? 18.435 -2.138 -12.800 1.00 88.12 126 PHE A O 1
ATOM 942 N N . THR A 1 127 ? 17.425 -3.126 -14.539 1.00 87.12 127 THR A N 1
ATOM 943 C CA . THR A 1 127 ? 18.303 -4.309 -14.569 1.00 87.12 127 THR A CA 1
ATOM 944 C C . THR A 1 127 ? 19.754 -4.009 -14.923 1.00 87.12 127 THR A C 1
ATOM 946 O O . THR A 1 127 ? 20.648 -4.720 -14.447 1.00 87.12 127 THR A O 1
ATOM 949 N N . SER A 1 128 ? 20.023 -2.961 -15.706 1.00 85.81 128 SER A N 1
ATOM 950 C CA . SER A 1 128 ? 21.396 -2.525 -15.982 1.00 85.81 128 SER A CA 1
ATOM 951 C C . SER A 1 128 ? 22.045 -1.824 -14.787 1.00 85.81 128 SER A C 1
ATOM 953 O O . SER A 1 128 ? 23.257 -1.960 -14.595 1.00 85.81 128 SER A O 1
ATOM 955 N N . LEU A 1 129 ? 21.251 -1.143 -13.955 1.00 87.62 129 LEU A N 1
ATOM 956 C CA . LEU A 1 129 ? 21.709 -0.465 -12.738 1.00 87.62 129 LEU A CA 1
ATOM 957 C C . LEU A 1 129 ? 21.824 -1.417 -11.539 1.00 87.62 129 LEU A C 1
ATOM 959 O O . LEU A 1 129 ? 22.787 -1.337 -10.775 1.00 87.62 129 LEU A O 1
ATOM 963 N N . VAL A 1 130 ? 20.858 -2.324 -11.371 1.00 85.75 130 VAL A N 1
ATOM 964 C CA . VAL A 1 130 ? 20.757 -3.226 -10.218 1.00 85.75 130 VAL A CA 1
ATOM 965 C C . VAL A 1 130 ? 20.468 -4.654 -10.686 1.00 85.75 130 VAL A C 1
ATOM 967 O O . VAL A 1 130 ? 19.327 -5.076 -10.875 1.00 85.75 130 VAL A O 1
ATOM 970 N N . ARG A 1 131 ? 21.536 -5.435 -10.869 1.00 82.81 131 ARG A N 1
ATOM 971 C CA . ARG A 1 131 ? 21.446 -6.807 -11.391 1.00 82.81 131 ARG A CA 1
ATOM 972 C C . ARG A 1 131 ? 20.819 -7.763 -10.378 1.00 82.81 131 ARG A C 1
ATOM 974 O O . ARG A 1 131 ? 21.278 -7.846 -9.243 1.00 82.81 131 ARG A O 1
ATOM 981 N N . GLY A 1 132 ? 19.821 -8.529 -10.822 1.00 78.44 132 GLY A N 1
ATOM 982 C CA . GLY A 1 132 ? 19.174 -9.578 -10.023 1.00 78.44 132 GLY A CA 1
ATOM 983 C C . GLY A 1 132 ? 18.311 -9.062 -8.870 1.00 78.44 132 GLY A C 1
ATOM 984 O O . GLY A 1 132 ? 17.892 -9.855 -8.032 1.00 78.44 132 GLY A O 1
ATOM 985 N 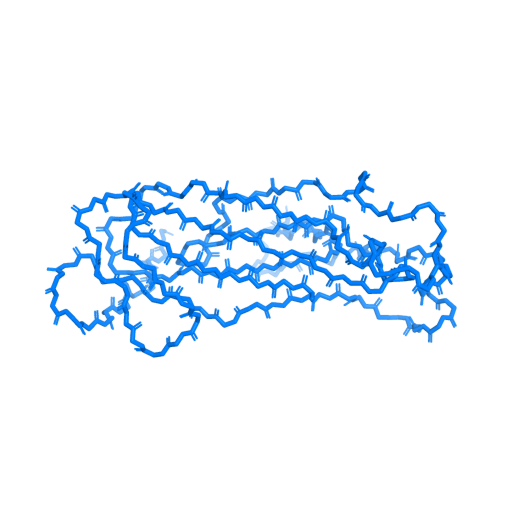N . ALA A 1 133 ? 18.064 -7.751 -8.804 1.00 83.00 133 ALA A N 1
ATOM 986 C CA . ALA A 1 133 ? 17.231 -7.163 -7.773 1.00 83.00 133 ALA A CA 1
ATOM 987 C C . ALA A 1 133 ? 15.766 -7.087 -8.193 1.00 83.00 133 ALA A C 1
ATOM 989 O O . ALA A 1 133 ? 15.407 -7.027 -9.368 1.00 83.00 133 ALA A O 1
ATOM 990 N N . SER A 1 134 ? 14.935 -7.018 -7.167 1.00 85.00 134 SER A N 1
ATOM 991 C CA . SER A 1 134 ? 13.498 -6.887 -7.259 1.00 85.00 134 SER A CA 1
ATOM 992 C C . SER A 1 134 ? 13.104 -5.798 -6.250 1.00 85.00 134 SER A C 1
ATOM 994 O O . SER A 1 134 ? 13.068 -6.079 -5.050 1.00 85.00 134 SER A O 1
ATOM 996 N N . PRO A 1 135 ? 12.830 -4.547 -6.681 1.00 88.06 135 PRO A N 1
ATOM 997 C CA . PRO A 1 135 ? 12.415 -3.467 -5.780 1.00 88.06 135 PRO A CA 1
ATOM 998 C C . PRO A 1 135 ? 11.010 -3.666 -5.170 1.00 88.06 135 PRO A C 1
ATOM 1000 O O . PRO A 1 135 ? 9.995 -3.405 -5.807 1.00 88.06 135 PRO A O 1
ATOM 1003 N N . ILE A 1 136 ? 10.942 -4.118 -3.916 1.00 90.06 136 ILE A N 1
ATOM 1004 C CA . ILE A 1 136 ? 9.697 -4.154 -3.129 1.00 90.06 136 ILE A CA 1
ATOM 1005 C C . ILE A 1 136 ? 9.818 -3.157 -1.980 1.00 90.06 136 ILE A C 1
ATOM 1007 O O . ILE A 1 136 ? 10.735 -3.245 -1.164 1.00 90.06 136 ILE A O 1
ATOM 1011 N N . GLY A 1 137 ? 8.877 -2.221 -1.903 1.00 91.94 137 GLY A N 1
ATOM 1012 C CA . GLY A 1 137 ? 8.646 -1.402 -0.721 1.00 91.94 137 GLY A CA 1
ATOM 1013 C C . GLY A 1 137 ? 7.605 -2.050 0.185 1.00 91.94 137 GLY A C 1
ATOM 1014 O O . GLY A 1 137 ? 6.583 -2.524 -0.302 1.00 91.94 137 GLY 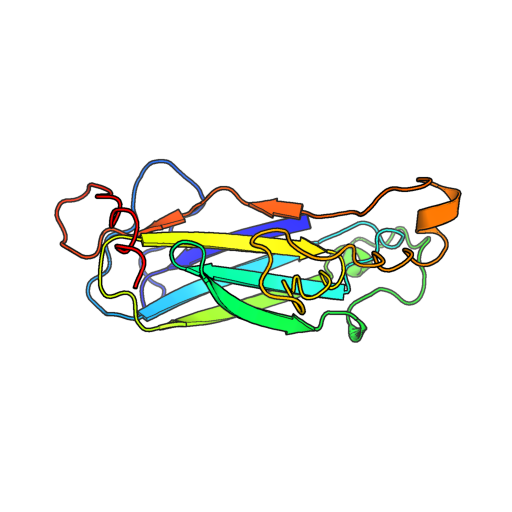A O 1
ATOM 1015 N N . PHE A 1 138 ? 7.849 -2.025 1.492 1.00 93.56 138 PHE A N 1
ATOM 1016 C CA . PHE A 1 138 ? 6.928 -2.493 2.527 1.00 93.56 138 PHE A CA 1
ATOM 1017 C C . PHE A 1 138 ? 6.781 -1.410 3.597 1.00 93.56 138 PHE A C 1
ATOM 1019 O O . PHE A 1 138 ? 7.776 -0.774 3.961 1.00 93.56 138 PHE A O 1
ATOM 1026 N N . VAL A 1 139 ? 5.568 -1.207 4.115 1.00 95.19 139 VAL A N 1
ATOM 1027 C CA . VAL A 1 139 ? 5.336 -0.337 5.279 1.00 95.19 139 VAL A CA 1
ATOM 1028 C C . VAL A 1 139 ? 5.098 -1.128 6.550 1.00 95.19 139 VAL A C 1
ATOM 1030 O O . VAL A 1 139 ? 4.418 -2.150 6.548 1.00 95.19 139 VAL A O 1
ATOM 1033 N N . ASN A 1 140 ? 5.599 -0.585 7.660 1.00 96.12 140 ASN A N 1
ATOM 1034 C CA . ASN A 1 140 ? 5.233 -1.047 8.993 1.00 96.12 140 ASN A CA 1
ATOM 1035 C C . ASN A 1 140 ? 3.702 -1.037 9.178 1.00 96.12 140 ASN A C 1
ATOM 1037 O O . ASN A 1 140 ? 3.019 -0.213 8.564 1.00 96.12 140 ASN A O 1
ATOM 1041 N N . PRO A 1 141 ? 3.167 -1.919 10.036 1.00 96.38 141 PRO A N 1
ATOM 1042 C CA . PRO A 1 141 ? 1.731 -2.032 10.233 1.00 96.38 141 PRO A CA 1
ATOM 1043 C C . PRO A 1 141 ? 1.121 -0.804 10.915 1.00 96.38 141 PRO A C 1
ATOM 1045 O O . PRO A 1 141 ? 1.759 -0.153 11.749 1.00 96.38 141 PRO A O 1
ATOM 1048 N N . VAL A 1 142 ? -0.154 -0.558 10.616 1.00 97.62 142 VAL A N 1
ATOM 1049 C CA . VAL A 1 142 ? -1.071 0.182 11.493 1.00 97.62 142 VAL A CA 1
ATOM 1050 C C . VAL A 1 142 ? -1.962 -0.833 12.196 1.00 97.62 142 VAL A C 1
ATOM 1052 O O . VAL A 1 142 ? -2.674 -1.582 11.531 1.00 97.62 142 VAL A O 1
ATOM 1055 N N . PHE A 1 143 ? -1.897 -0.881 13.525 1.00 97.25 143 PHE A N 1
ATOM 1056 C CA . PHE A 1 143 ? -2.732 -1.772 14.329 1.00 97.25 143 PHE A CA 1
ATOM 1057 C C . PHE A 1 143 ? -4.139 -1.198 14.489 1.00 97.25 143 PHE A C 1
ATOM 1059 O O . PHE A 1 143 ? -4.298 0.011 14.656 1.00 97.25 143 PHE A O 1
ATOM 1066 N N . LEU A 1 144 ? -5.137 -2.071 14.443 1.00 97.00 144 LEU A N 1
ATOM 1067 C CA . LEU A 1 144 ? -6.550 -1.772 14.619 1.00 97.00 144 LEU A CA 1
ATOM 1068 C C . LEU A 1 144 ? -7.017 -2.415 15.924 1.00 97.00 144 LEU A C 1
ATOM 1070 O O . LEU A 1 144 ? -6.807 -3.610 16.118 1.00 97.00 144 LEU A O 1
ATOM 1074 N N . ASP A 1 145 ? -7.636 -1.602 16.770 1.00 96.19 145 ASP A N 1
ATOM 1075 C CA . ASP A 1 145 ? -8.298 -1.986 18.018 1.00 96.19 145 ASP A CA 1
ATOM 1076 C C . ASP A 1 145 ? -9.805 -2.005 17.738 1.00 96.19 145 ASP A C 1
ATOM 1078 O O . ASP A 1 145 ? -10.431 -0.954 17.545 1.00 96.19 145 ASP A O 1
ATOM 1082 N N . ARG A 1 146 ? -10.362 -3.209 17.600 1.00 94.88 146 ARG A N 1
ATOM 1083 C CA . ARG A 1 146 ? -11.763 -3.432 17.229 1.00 94.88 146 ARG A CA 1
ATOM 1084 C C . ARG A 1 146 ? -12.653 -3.616 18.452 1.00 94.88 146 ARG A C 1
ATOM 1086 O O . ARG A 1 146 ? -13.855 -3.340 18.352 1.00 94.88 146 ARG A O 1
ATOM 1093 N N . ASP A 1 147 ? -12.102 -4.098 19.563 1.00 93.25 147 ASP A N 1
ATOM 1094 C CA . ASP A 1 147 ? -12.844 -4.349 20.801 1.00 93.25 147 ASP A CA 1
ATOM 1095 C C . ASP A 1 147 ? -12.927 -3.118 21.731 1.00 93.25 147 ASP A C 1
ATOM 1097 O O . ASP A 1 147 ? -13.750 -3.086 22.652 1.00 93.25 147 ASP A O 1
ATOM 1101 N N . GLY A 1 148 ? -12.157 -2.067 21.433 1.00 92.81 148 GLY A N 1
ATOM 1102 C CA . GLY A 1 148 ? -12.178 -0.781 22.120 1.00 92.81 148 GLY A CA 1
ATOM 1103 C C . GLY A 1 148 ? -11.377 -0.757 23.420 1.00 92.81 148 GLY A C 1
ATOM 1104 O O . GLY A 1 148 ? -11.594 0.142 24.242 1.00 92.81 148 GLY A O 1
ATOM 1105 N N . ASN A 1 149 ? -10.485 -1.723 23.645 1.00 93.94 149 ASN A N 1
ATOM 1106 C CA . ASN A 1 149 ? -9.701 -1.821 24.874 1.00 93.94 149 ASN A CA 1
ATOM 1107 C C . ASN A 1 149 ? -8.407 -0.974 24.858 1.00 93.94 149 ASN A C 1
ATOM 1109 O O . ASN A 1 149 ? -7.668 -0.949 25.849 1.00 93.94 149 ASN A O 1
ATOM 1113 N N . ALA A 1 150 ? -8.172 -0.225 23.772 1.00 92.25 150 ALA A N 1
ATOM 1114 C CA . ALA A 1 150 ? -6.997 0.616 23.527 1.00 92.25 150 ALA A CA 1
ATOM 1115 C C . ALA A 1 150 ? -5.665 -0.153 23.455 1.00 92.25 150 ALA A C 1
ATOM 1117 O O . ALA A 1 150 ? -4.585 0.439 23.581 1.00 92.25 150 ALA A O 1
ATOM 1118 N N . GLN A 1 151 ? -5.729 -1.463 23.242 1.00 94.12 151 GLN A N 1
ATOM 1119 C CA . GLN A 1 151 ? -4.604 -2.351 22.990 1.00 94.12 151 GLN A CA 1
ATOM 1120 C C . GLN A 1 151 ? -4.800 -3.041 21.640 1.00 94.12 151 GLN A C 1
ATOM 1122 O O . GLN A 1 151 ? -5.811 -2.867 20.978 1.00 94.12 151 GLN A O 1
ATOM 1127 N N . TYR A 1 152 ? -3.750 -3.709 21.172 1.00 93.94 152 TYR A N 1
ATOM 1128 C CA . TYR A 1 152 ? -3.843 -4.577 20.008 1.00 93.94 152 TYR A CA 1
ATOM 1129 C C . TYR A 1 152 ? -3.702 -6.011 20.495 1.00 93.94 152 TYR A C 1
ATOM 1131 O O . TYR A 1 152 ? -2.612 -6.407 20.930 1.00 93.94 152 TYR A O 1
ATOM 1139 N N . ASP A 1 153 ? -4.785 -6.767 20.382 1.00 92.69 153 ASP A N 1
ATOM 1140 C CA . ASP A 1 153 ? -4.840 -8.181 20.710 1.00 92.69 153 ASP A CA 1
ATOM 1141 C C . ASP A 1 153 ? -4.740 -9.014 19.428 1.00 92.69 153 ASP A C 1
ATOM 1143 O O . ASP A 1 153 ? -5.700 -9.126 18.667 1.00 92.69 153 ASP A O 1
ATOM 1147 N N . PRO A 1 154 ? -3.573 -9.614 19.124 1.00 86.06 154 PRO A N 1
ATOM 1148 C CA . PRO A 1 154 ? -3.403 -10.329 17.871 1.00 86.06 154 PRO A CA 1
ATOM 1149 C C . PRO A 1 154 ? -4.414 -11.484 17.770 1.00 86.06 154 PRO A C 1
ATOM 1151 O O . PRO A 1 154 ? -4.500 -12.284 18.705 1.00 86.06 154 PRO A O 1
ATOM 1154 N N . PRO A 1 155 ? -5.096 -11.663 16.622 1.00 75.38 155 PRO A N 1
ATOM 1155 C CA . PRO A 1 155 ? -6.201 -12.619 16.466 1.00 75.38 155 PRO A CA 1
ATOM 1156 C C . PRO A 1 155 ? -5.772 -14.103 16.502 1.00 75.38 155 PRO A C 1
ATOM 1158 O O . PRO A 1 155 ? -6.564 -14.998 16.209 1.00 75.38 155 PRO A O 1
ATOM 1161 N N . GLY A 1 156 ? -4.521 -14.389 16.876 1.00 73.06 156 GLY A N 1
ATOM 1162 C CA . GLY A 1 156 ? -3.919 -15.715 16.826 1.00 73.06 156 GLY A CA 1
ATOM 1163 C C . GLY A 1 156 ? -3.704 -16.215 15.394 1.00 73.06 156 GLY A C 1
ATOM 1164 O O . GLY A 1 156 ? -4.002 -15.540 14.411 1.00 73.06 156 GLY A O 1
ATOM 1165 N N . MET A 1 157 ? -3.142 -17.418 15.269 1.00 63.44 157 MET A N 1
ATOM 1166 C CA . MET A 1 157 ? -3.136 -18.141 13.997 1.00 63.44 157 MET A CA 1
ATOM 1167 C C . MET A 1 157 ? -4.506 -18.817 13.845 1.00 63.44 157 MET A C 1
ATOM 1169 O O . MET A 1 157 ? -4.918 -19.503 14.786 1.00 63.44 157 MET A O 1
ATOM 1173 N N . PRO A 1 158 ? -5.209 -18.679 12.705 1.00 58.94 158 PRO A N 1
ATOM 1174 C CA . PRO A 1 158 ? -6.354 -19.534 12.424 1.00 58.94 158 PRO A CA 1
ATOM 1175 C C . PRO A 1 158 ? -5.905 -20.992 12.551 1.00 58.94 158 PRO A C 1
ATOM 1177 O O . PRO A 1 158 ? -4.845 -21.353 12.033 1.00 58.94 158 PRO A O 1
ATOM 1180 N N . LEU A 1 159 ? -6.667 -21.825 13.266 1.00 39.53 159 LEU A N 1
ATOM 1181 C CA . LEU A 1 159 ? -6.368 -23.255 13.309 1.00 39.53 159 LEU A CA 1
ATOM 1182 C C . LEU A 1 159 ? -6.357 -23.782 11.863 1.00 39.53 159 LEU A C 1
ATOM 1184 O O . LEU A 1 159 ? -7.278 -23.444 11.114 1.00 39.53 159 LEU A O 1
ATOM 1188 N N . PRO A 1 160 ? -5.336 -24.556 11.448 1.00 46.22 160 PRO A N 1
ATOM 1189 C CA . PRO A 1 160 ? -5.352 -25.170 10.129 1.00 46.22 160 PRO A CA 1
ATOM 1190 C C . PRO A 1 160 ? -6.623 -26.017 10.003 1.00 46.22 160 PRO A C 1
ATOM 1192 O O . PRO A 1 160 ? -6.915 -26.823 10.891 1.00 46.22 160 PRO A O 1
ATOM 1195 N N . LEU A 1 161 ? -7.391 -25.755 8.941 1.00 37.25 161 LEU A N 1
ATOM 1196 C CA . LEU A 1 161 ? -8.558 -26.547 8.546 1.00 37.25 161 LEU A CA 1
ATOM 1197 C C . LEU A 1 161 ? -8.151 -27.984 8.205 1.00 37.25 161 LEU A C 1
ATOM 1199 O O . LEU A 1 161 ? -7.073 -28.157 7.590 1.00 37.25 161 LEU A O 1
#